Protein AF-A0A381ZYU7-F1 (afdb_monomer_lite)

Organism: NCBI:txid408172

InterPro domains:
  IPR036526 Carbon-nitrogen hydrolase superfamily [G3DSA:3.60.110.10] (1-66)

Radius of gyration: 19.58 Å; chains: 1; bounding box: 45×29×43 Å

pLDDT: mean 90.4, std 8.83, range [48.09, 97.88]

Structure (mmCIF, N/CA/C/O backbone):
data_AF-A0A381ZYU7-F1
#
_entry.id   AF-A0A381ZYU7-F1
#
loop_
_atom_site.group_PDB
_atom_site.id
_atom_site.type_symbol
_atom_site.label_atom_id
_atom_site.label_alt_id
_atom_site.label_comp_id
_atom_site.label_asym_id
_atom_site.label_entity_id
_atom_site.label_seq_id
_atom_site.pdbx_PDB_ins_code
_atom_site.Cartn_x
_atom_site.Cartn_y
_atom_site.Cartn_z
_atom_site.occupancy
_atom_site.B_iso_or_equiv
_atom_site.auth_seq_id
_atom_site.auth_comp_id
_atom_site.auth_asym_id
_atom_site.auth_atom_id
_atom_site.pdbx_PDB_model_num
ATOM 1 N N . ASN A 1 1 ? -3.930 -2.534 -17.397 1.00 87.50 1 ASN A N 1
ATOM 2 C CA . ASN A 1 1 ? -3.011 -1.506 -16.873 1.00 87.50 1 ASN A CA 1
ATOM 3 C C . ASN A 1 1 ? -2.398 -2.056 -15.595 1.00 87.50 1 ASN A C 1
ATOM 5 O O . ASN A 1 1 ? -3.147 -2.593 -14.785 1.00 87.50 1 ASN A O 1
ATOM 9 N N . ALA A 1 2 ? -1.076 -1.985 -15.462 1.00 96.25 2 ALA A N 1
ATOM 10 C CA . ALA A 1 2 ? -0.353 -2.316 -14.236 1.00 96.25 2 ALA A CA 1
ATOM 11 C C . ALA A 1 2 ? 0.744 -1.269 -13.987 1.00 96.25 2 ALA A C 1
ATOM 13 O O . ALA A 1 2 ? 1.302 -0.746 -14.952 1.00 96.25 2 ALA A O 1
ATOM 14 N N . MET A 1 3 ? 1.050 -0.987 -12.717 1.00 97.62 3 MET A N 1
ATOM 15 C CA . MET A 1 3 ? 2.077 -0.025 -12.294 1.00 97.62 3 MET A CA 1
ATOM 16 C C . MET A 1 3 ? 2.795 -0.518 -11.032 1.00 97.62 3 MET A C 1
ATOM 18 O O . MET A 1 3 ? 2.172 -1.149 -10.176 1.00 97.62 3 MET A O 1
ATOM 22 N N . ILE A 1 4 ? 4.080 -0.194 -10.903 1.00 97.38 4 ILE A N 1
ATOM 23 C CA . ILE A 1 4 ? 4.877 -0.344 -9.681 1.00 97.38 4 ILE A CA 1
ATOM 24 C C . ILE A 1 4 ? 5.313 1.051 -9.238 1.00 97.38 4 ILE A C 1
ATOM 26 O O . ILE A 1 4 ? 5.870 1.798 -10.042 1.00 97.38 4 ILE A O 1
ATOM 30 N N . PHE A 1 5 ? 5.082 1.380 -7.967 1.00 94.75 5 PHE A N 1
ATOM 31 C CA . PHE A 1 5 ? 5.479 2.653 -7.366 1.00 94.75 5 PHE A CA 1
ATOM 32 C C . PHE A 1 5 ? 6.551 2.456 -6.297 1.00 94.75 5 PHE A C 1
ATOM 34 O O . PHE A 1 5 ? 6.557 1.432 -5.608 1.00 94.75 5 PHE A O 1
ATOM 41 N N . ASN A 1 6 ? 7.402 3.460 -6.103 1.00 92.00 6 ASN A N 1
ATOM 42 C CA . ASN A 1 6 ? 8.266 3.531 -4.926 1.00 92.00 6 ASN A CA 1
ATOM 43 C C . ASN A 1 6 ? 7.516 4.118 -3.702 1.00 92.00 6 ASN A C 1
ATOM 45 O O . ASN A 1 6 ? 6.389 4.609 -3.834 1.00 92.00 6 ASN A O 1
ATOM 49 N N . PRO A 1 7 ? 8.117 4.116 -2.495 1.00 90.62 7 PRO A N 1
ATOM 50 C CA . PRO A 1 7 ? 7.488 4.658 -1.283 1.00 90.62 7 PRO A CA 1
ATOM 51 C C . PRO A 1 7 ? 7.159 6.163 -1.311 1.00 90.62 7 PRO A C 1
ATOM 53 O O . PRO A 1 7 ? 6.471 6.644 -0.408 1.00 90.62 7 PRO A O 1
ATOM 56 N N . TYR A 1 8 ? 7.646 6.905 -2.309 1.00 90.56 8 TYR A N 1
ATOM 57 C CA . TYR A 1 8 ? 7.354 8.326 -2.525 1.00 90.56 8 TYR A CA 1
ATOM 58 C C . TYR A 1 8 ? 6.246 8.559 -3.565 1.00 90.56 8 TYR A C 1
ATOM 60 O O . TYR A 1 8 ? 5.824 9.698 -3.757 1.00 90.56 8 TYR A O 1
ATOM 68 N N . GLY A 1 9 ? 5.723 7.494 -4.182 1.00 90.56 9 GLY A N 1
ATOM 69 C CA . GLY A 1 9 ? 4.658 7.562 -5.184 1.00 90.56 9 GLY A CA 1
ATOM 70 C C . GLY A 1 9 ? 5.150 7.764 -6.618 1.00 90.56 9 GLY A C 1
ATOM 71 O O . GLY A 1 9 ? 4.336 8.031 -7.498 1.00 90.56 9 GLY A O 1
ATOM 72 N N . GLU A 1 10 ? 6.450 7.630 -6.877 1.00 93.56 10 GLU A N 1
ATOM 73 C CA . GLU A 1 10 ? 7.012 7.689 -8.229 1.00 93.56 10 GLU A CA 1
ATOM 74 C C . GLU A 1 10 ? 6.764 6.366 -8.963 1.00 93.56 10 GLU A C 1
ATOM 76 O O . GLU A 1 10 ? 6.898 5.295 -8.370 1.00 93.56 10 GLU A O 1
ATOM 81 N N . ILE A 1 11 ? 6.411 6.430 -10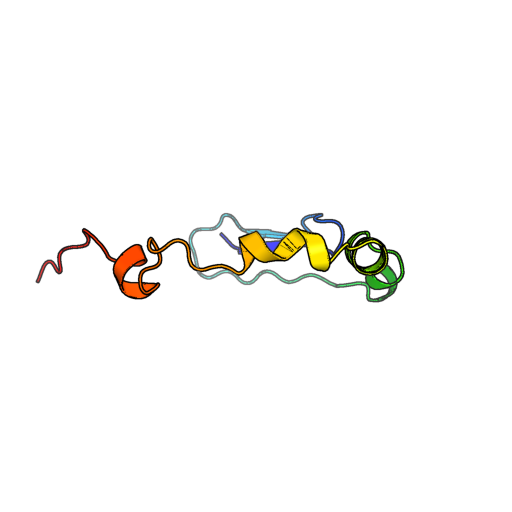.250 1.00 96.50 11 ILE A N 1
ATOM 82 C CA . ILE A 1 11 ? 6.205 5.245 -11.095 1.00 96.50 11 ILE A CA 1
ATOM 83 C C . ILE A 1 11 ? 7.571 4.693 -11.508 1.00 96.50 11 ILE A C 1
ATOM 85 O O . ILE A 1 11 ? 8.313 5.355 -12.229 1.00 96.50 11 ILE A O 1
ATOM 89 N N . LEU A 1 12 ? 7.883 3.467 -11.092 1.00 96.75 12 LEU A N 1
ATOM 90 C CA . LEU A 1 12 ? 9.114 2.765 -11.468 1.00 96.75 12 LEU A CA 1
ATOM 91 C C . LEU A 1 12 ? 8.952 1.946 -12.751 1.00 96.75 12 LEU A C 1
ATOM 93 O O . LEU A 1 12 ? 9.877 1.827 -13.548 1.00 96.75 12 LEU A O 1
ATOM 97 N N . ALA A 1 13 ? 7.768 1.370 -12.949 1.00 97.88 13 ALA A N 1
ATOM 98 C CA . ALA A 1 13 ? 7.413 0.647 -14.160 1.00 97.88 13 ALA A CA 1
ATOM 99 C C . ALA A 1 13 ? 5.901 0.703 -14.359 1.00 97.88 13 ALA A C 1
ATOM 101 O O . ALA A 1 13 ? 5.141 0.575 -13.400 1.00 97.88 13 ALA A O 1
ATOM 102 N N . GLU A 1 14 ? 5.451 0.841 -15.602 1.00 97.56 14 GLU A N 1
ATOM 103 C CA . GLU A 1 14 ? 4.031 0.784 -15.929 1.00 97.56 14 GLU A CA 1
ATOM 104 C C . GLU A 1 14 ? 3.766 0.148 -17.289 1.00 97.56 14 GLU A C 1
ATOM 106 O O . GLU A 1 14 ? 4.629 0.058 -18.167 1.00 97.56 14 GLU A O 1
ATOM 111 N N . THR A 1 15 ? 2.528 -0.297 -17.480 1.00 97.00 15 THR A N 1
ATOM 112 C CA . THR A 1 15 ? 2.042 -0.676 -18.794 1.00 97.00 15 THR A CA 1
ATOM 113 C C . THR A 1 15 ? 0.579 -0.312 -19.005 1.00 97.00 15 THR A C 1
ATOM 115 O O . THR A 1 15 ? -0.301 -0.606 -18.193 1.00 97.00 15 THR A O 1
ATOM 118 N N . TRP A 1 16 ? 0.316 0.281 -20.166 1.00 95.44 16 TRP A N 1
ATOM 119 C CA . TRP A 1 16 ? -1.017 0.534 -20.707 1.00 95.44 16 TRP A CA 1
ATOM 120 C C . TRP A 1 16 ? -1.488 -0.576 -21.659 1.00 95.44 16 TRP A C 1
ATOM 122 O O . TRP A 1 16 ? -2.626 -0.541 -22.121 1.00 95.44 16 TRP A O 1
ATOM 132 N N . VAL A 1 17 ? -0.629 -1.558 -21.958 1.00 95.81 17 VAL A N 1
ATOM 133 C CA . VAL A 1 17 ? -0.906 -2.603 -22.948 1.00 95.81 17 VAL A CA 1
ATOM 134 C C . VAL A 1 17 ? -2.093 -3.455 -22.492 1.00 95.81 17 VAL A C 1
ATOM 136 O O . VAL A 1 17 ? -2.130 -3.944 -21.363 1.00 95.81 17 VAL A O 1
ATOM 139 N N . ALA A 1 18 ? -3.064 -3.639 -23.387 1.00 93.56 18 ALA A N 1
ATOM 140 C CA . ALA A 1 18 ? -4.234 -4.492 -23.186 1.00 93.56 18 ALA A CA 1
ATOM 141 C C . ALA A 1 18 ? -3.943 -5.947 -23.608 1.00 93.56 18 ALA A C 1
ATOM 143 O O . ALA A 1 18 ? -4.645 -6.518 -24.437 1.00 93.56 18 ALA A O 1
ATOM 144 N N . ALA A 1 19 ? -2.864 -6.520 -23.079 1.00 94.38 19 ALA A N 1
ATOM 145 C CA . ALA A 1 19 ? -2.431 -7.891 -23.335 1.00 94.38 19 ALA A CA 1
ATOM 146 C C . ALA A 1 19 ? -1.718 -8.451 -22.097 1.00 94.38 19 ALA A C 1
ATOM 148 O O . ALA A 1 19 ? -1.484 -7.721 -21.130 1.00 94.38 19 ALA A O 1
ATOM 149 N N . ASP A 1 20 ? -1.364 -9.734 -22.139 1.00 94.56 20 ASP A N 1
ATOM 150 C CA . ASP A 1 20 ? -0.547 -10.349 -21.098 1.00 94.56 20 ASP A CA 1
ATOM 151 C C . ASP A 1 20 ? 0.873 -9.768 -21.142 1.00 94.56 20 ASP A C 1
ATOM 153 O O . ASP A 1 20 ? 1.618 -9.953 -22.109 1.00 94.56 20 ASP A O 1
ATOM 157 N N . LYS A 1 21 ? 1.208 -8.967 -20.129 1.00 95.88 21 LYS A N 1
ATOM 158 C CA . LYS A 1 21 ? 2.480 -8.255 -20.046 1.00 95.88 21 LYS A CA 1
ATOM 159 C C . LYS A 1 21 ? 2.935 -8.141 -18.601 1.00 95.88 21 LYS A C 1
ATOM 161 O O . LYS A 1 21 ? 2.238 -7.587 -17.754 1.00 95.88 21 LYS A O 1
ATOM 166 N N . MET A 1 22 ? 4.158 -8.600 -18.361 1.00 96.56 22 MET A N 1
ATOM 167 C CA . MET A 1 22 ? 4.844 -8.466 -17.084 1.00 96.56 22 MET A CA 1
ATOM 168 C C . MET A 1 22 ? 5.640 -7.156 -17.041 1.00 96.56 22 MET A C 1
ATOM 170 O O . MET A 1 22 ? 6.315 -6.796 -18.006 1.00 96.56 22 MET A O 1
ATOM 174 N N . ILE A 1 23 ? 5.562 -6.456 -15.911 1.00 97.62 23 ILE A N 1
ATOM 175 C CA . ILE A 1 23 ? 6.416 -5.313 -15.576 1.00 97.62 23 ILE A CA 1
ATOM 176 C C . ILE A 1 23 ? 7.261 -5.677 -14.354 1.00 97.62 23 ILE A C 1
ATOM 178 O O . ILE A 1 23 ? 6.795 -6.400 -13.475 1.00 97.62 23 ILE A O 1
ATOM 182 N N . ILE A 1 24 ? 8.506 -5.208 -14.323 1.00 97.62 24 ILE A N 1
ATOM 183 C CA . ILE A 1 24 ? 9.490 -5.489 -13.271 1.00 97.62 24 ILE A CA 1
ATOM 184 C C . ILE A 1 24 ? 10.160 -4.162 -12.913 1.00 97.62 24 ILE A C 1
ATOM 186 O O . ILE A 1 24 ? 10.369 -3.330 -13.794 1.00 97.62 24 ILE A O 1
ATOM 190 N N . ALA A 1 25 ? 10.484 -3.967 -11.638 1.00 97.44 25 ALA A N 1
ATOM 191 C CA . ALA A 1 25 ? 11.254 -2.829 -11.154 1.00 97.44 25 ALA A CA 1
ATOM 192 C C . ALA A 1 25 ? 12.208 -3.273 -10.040 1.00 97.44 25 ALA A C 1
ATOM 194 O O . ALA A 1 25 ? 11.903 -4.209 -9.297 1.00 97.44 25 ALA A O 1
ATOM 195 N N . GLU A 1 26 ? 13.337 -2.581 -9.914 1.00 95.44 26 GLU A N 1
ATOM 196 C CA . GLU A 1 26 ? 14.244 -2.713 -8.774 1.00 95.44 26 GLU A CA 1
ATOM 197 C C . GLU A 1 26 ? 13.812 -1.758 -7.658 1.00 95.44 26 GLU A C 1
ATOM 199 O O . GLU A 1 26 ? 13.387 -0.631 -7.915 1.00 95.44 26 GLU A O 1
ATOM 204 N N . LEU A 1 27 ? 13.883 -2.225 -6.411 1.00 92.19 27 LEU A N 1
ATOM 205 C CA . LEU A 1 27 ? 13.486 -1.457 -5.235 1.00 92.19 27 LEU A CA 1
ATOM 206 C C . LEU A 1 27 ? 14.677 -1.280 -4.300 1.00 92.19 27 LEU A C 1
ATOM 208 O O . LEU A 1 27 ? 15.289 -2.251 -3.857 1.00 92.19 27 LEU A O 1
ATOM 212 N N . GLU A 1 28 ? 14.945 -0.031 -3.943 1.00 91.00 28 GLU A N 1
ATOM 213 C CA . GLU A 1 28 ? 15.983 0.334 -2.987 1.00 91.00 28 GLU A CA 1
ATOM 214 C C . GLU A 1 28 ? 15.404 0.368 -1.568 1.00 91.00 28 GLU A C 1
ATOM 216 O O . GLU A 1 28 ? 14.624 1.255 -1.212 1.00 91.00 28 GLU A O 1
ATOM 221 N N . ALA A 1 29 ? 15.795 -0.591 -0.725 1.00 89.62 29 ALA A N 1
ATOM 222 C CA . ALA A 1 29 ? 15.300 -0.682 0.653 1.00 89.62 29 ALA A CA 1
ATOM 223 C C . ALA A 1 29 ? 15.619 0.572 1.493 1.00 89.62 29 ALA A C 1
ATOM 225 O O . ALA A 1 29 ? 14.844 0.943 2.375 1.00 89.62 29 ALA A O 1
ATOM 226 N N . GLU A 1 30 ? 16.721 1.260 1.186 1.00 89.94 30 GLU A N 1
ATOM 227 C CA . GLU A 1 30 ? 17.159 2.493 1.853 1.00 89.94 30 GLU A CA 1
ATOM 228 C C . GLU A 1 30 ? 16.122 3.623 1.756 1.00 89.94 30 GLU A C 1
ATOM 230 O O . GLU A 1 30 ? 16.023 4.467 2.654 1.00 89.94 30 GLU A O 1
ATOM 235 N N . GLN A 1 31 ? 15.265 3.603 0.730 1.00 88.00 31 GLN A N 1
ATOM 236 C CA . GLN A 1 31 ? 14.187 4.579 0.572 1.00 88.00 31 GLN A CA 1
ATOM 237 C C . GLN A 1 31 ? 13.123 4.475 1.675 1.00 88.00 31 GLN A C 1
ATOM 239 O O . GLN A 1 31 ? 12.384 5.434 1.902 1.00 88.00 31 GLN A O 1
ATOM 244 N N . LEU A 1 32 ? 13.050 3.360 2.412 1.00 84.69 32 LEU A N 1
ATOM 245 C CA . LEU A 1 32 ? 12.116 3.196 3.530 1.00 84.69 32 LEU A CA 1
ATOM 246 C C . LEU A 1 32 ? 12.510 3.999 4.774 1.00 84.69 32 LEU A C 1
ATOM 248 O O . LEU A 1 32 ? 11.640 4.359 5.566 1.00 84.69 32 LEU A O 1
ATOM 252 N N . THR A 1 33 ? 13.795 4.302 4.941 1.00 80.69 33 THR A N 1
ATOM 253 C CA . THR A 1 33 ? 14.353 4.827 6.197 1.00 80.69 33 THR A CA 1
ATOM 254 C C . THR A 1 33 ? 13.807 6.208 6.569 1.00 80.69 33 THR A C 1
ATOM 256 O O . THR A 1 33 ? 13.592 6.494 7.744 1.00 80.69 33 THR A O 1
ATOM 259 N N . MET A 1 34 ? 13.545 7.059 5.572 1.00 77.38 34 MET A N 1
ATOM 260 C CA . MET A 1 34 ? 13.080 8.442 5.762 1.00 77.38 34 MET A CA 1
ATOM 261 C C . MET A 1 34 ? 11.799 8.765 4.990 1.00 77.38 34 MET A C 1
ATOM 263 O O . MET A 1 34 ? 11.444 9.940 4.849 1.00 77.38 34 MET A O 1
ATOM 267 N N . ASN A 1 35 ? 11.080 7.745 4.509 1.00 82.06 35 ASN A N 1
ATOM 268 C CA . ASN A 1 35 ? 9.869 8.005 3.746 1.00 82.06 35 ASN A CA 1
ATOM 269 C C . ASN A 1 35 ? 8.804 8.710 4.598 1.00 82.06 35 ASN A C 1
ATOM 271 O O . ASN A 1 35 ? 8.729 8.599 5.829 1.00 82.06 35 ASN A O 1
ATOM 275 N N . VAL A 1 36 ? 7.958 9.465 3.903 1.00 80.69 36 VAL A N 1
ATOM 276 C CA . VAL A 1 36 ? 6.894 10.252 4.526 1.00 80.69 36 VAL A CA 1
ATOM 277 C C . VAL A 1 36 ? 5.953 9.376 5.354 1.00 80.69 36 VAL A C 1
ATOM 279 O O . VAL A 1 36 ? 5.555 9.788 6.439 1.00 80.69 36 VAL A O 1
ATOM 282 N N . GLY A 1 37 ? 5.656 8.151 4.911 1.00 85.50 37 GLY A N 1
ATOM 283 C CA . GLY A 1 37 ? 4.780 7.219 5.624 1.00 85.50 37 GLY A CA 1
ATOM 284 C C . GLY A 1 37 ? 5.267 6.905 7.040 1.00 85.50 37 GLY A C 1
ATOM 285 O O . GLY A 1 37 ? 4.508 7.056 8.000 1.00 85.50 37 GLY A O 1
ATOM 286 N N . MET A 1 38 ? 6.545 6.551 7.190 1.00 85.50 38 MET A N 1
ATOM 287 C CA . MET A 1 38 ? 7.172 6.262 8.485 1.00 85.50 38 MET A CA 1
ATOM 288 C C . MET A 1 38 ? 7.166 7.483 9.405 1.00 85.50 38 MET A C 1
ATOM 290 O O . MET A 1 38 ? 6.863 7.365 10.594 1.00 85.50 38 MET A O 1
ATOM 294 N N . ARG A 1 39 ? 7.424 8.675 8.856 1.00 86.88 39 ARG A N 1
ATOM 295 C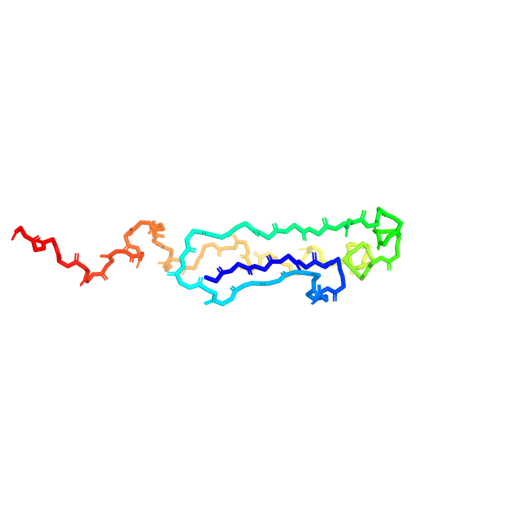 CA . ARG A 1 39 ? 7.363 9.929 9.623 1.00 86.88 39 ARG A CA 1
ATOM 296 C C . ARG A 1 39 ? 5.945 10.243 10.094 1.00 86.88 39 ARG A C 1
ATOM 298 O O . ARG A 1 39 ? 5.757 10.646 11.240 1.00 86.88 39 ARG A O 1
ATOM 305 N N . TRP A 1 40 ? 4.941 10.029 9.246 1.00 89.94 40 TRP A N 1
ATOM 306 C CA . TRP A 1 40 ? 3.548 10.285 9.605 1.00 89.94 40 TRP A CA 1
ATOM 307 C C . TRP A 1 40 ? 3.028 9.310 10.653 1.00 89.94 40 TRP A C 1
ATOM 309 O O . TRP A 1 40 ? 2.253 9.734 11.502 1.00 89.94 40 TRP A O 1
ATOM 319 N N . ILE A 1 41 ? 3.485 8.051 10.676 1.00 90.75 41 ILE A N 1
ATOM 320 C CA . ILE A 1 41 ? 3.120 7.099 11.741 1.00 90.75 41 ILE A CA 1
ATOM 321 C C . ILE A 1 41 ? 3.416 7.679 13.131 1.00 90.75 41 ILE A C 1
ATOM 323 O O . ILE A 1 41 ? 2.573 7.558 14.019 1.00 90.75 41 ILE A O 1
ATOM 327 N N . GLN A 1 42 ? 4.557 8.351 13.304 1.00 90.56 42 GLN A N 1
ATOM 328 C CA . GLN A 1 42 ? 4.972 8.926 14.589 1.00 90.56 42 GLN A CA 1
ATOM 329 C C . GLN A 1 42 ? 4.100 10.106 15.040 1.00 90.56 42 GLN A C 1
ATOM 331 O O . GLN A 1 42 ? 3.950 10.339 16.235 1.00 90.56 42 GLN A O 1
ATOM 336 N N . THR A 1 43 ? 3.520 10.857 14.103 1.00 93.31 43 THR A N 1
ATOM 337 C CA . THR A 1 43 ? 2.737 12.070 14.396 1.00 93.31 43 THR A CA 1
ATOM 338 C C . THR A 1 43 ? 1.226 11.839 14.374 1.00 93.31 43 THR A C 1
ATOM 340 O O . THR A 1 43 ? 0.449 12.773 14.608 1.00 93.31 43 THR A O 1
ATOM 343 N N . ARG A 1 44 ? 0.782 10.601 14.114 1.00 93.69 44 ARG A N 1
ATOM 344 C CA . ARG A 1 44 ? -0.636 10.221 14.126 1.00 93.69 44 ARG A CA 1
ATOM 345 C C . ARG A 1 44 ? -1.286 10.565 15.464 1.00 93.69 44 ARG A C 1
ATOM 347 O O . ARG A 1 44 ? -0.682 10.458 16.526 1.00 93.69 44 ARG A O 1
ATOM 354 N N . ARG A 1 45 ? -2.579 10.898 15.408 1.00 94.94 45 ARG A N 1
ATOM 355 C CA . ARG A 1 45 ? -3.440 11.113 16.582 1.00 94.94 45 ARG A CA 1
ATOM 356 C C . ARG A 1 45 ? -4.573 10.082 16.581 1.00 94.94 45 ARG A C 1
ATOM 358 O O . ARG A 1 45 ? -5.669 10.399 16.117 1.00 94.94 45 ARG A O 1
ATOM 365 N N . PRO A 1 46 ? -4.323 8.835 17.035 1.00 94.25 46 PRO A N 1
ATOM 366 C CA . PRO A 1 46 ? -5.283 7.735 16.910 1.00 94.25 46 PRO A CA 1
ATOM 367 C C . PRO A 1 46 ? -6.654 8.028 17.520 1.00 94.25 46 PRO A C 1
ATOM 369 O O . PRO A 1 46 ? -7.676 7.618 16.976 1.00 94.25 46 PRO A O 1
ATOM 372 N N . ASN A 1 47 ? -6.684 8.800 18.605 1.00 95.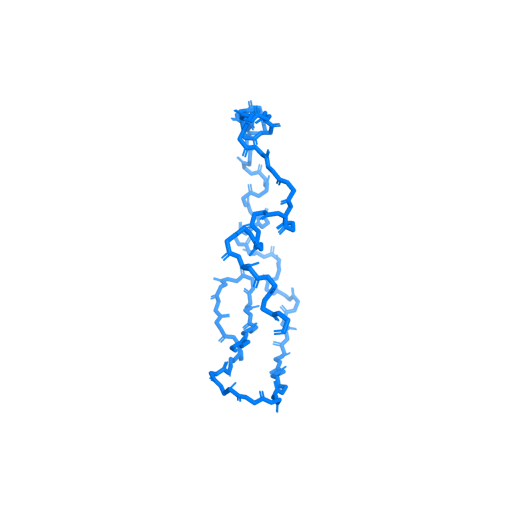38 47 ASN A N 1
ATOM 373 C CA . ASN A 1 47 ? -7.903 9.230 19.284 1.00 95.38 47 ASN A CA 1
ATOM 374 C C . ASN A 1 47 ? -8.853 10.056 18.393 1.00 95.38 47 ASN A C 1
ATOM 376 O O . ASN A 1 47 ? -10.047 10.099 18.672 1.00 95.38 47 ASN A O 1
ATOM 380 N N . LEU A 1 48 ? -8.362 10.679 17.316 1.00 96.00 48 LEU A N 1
ATOM 381 C CA . LEU A 1 48 ? -9.194 11.427 16.365 1.00 96.00 48 LEU A CA 1
ATOM 382 C C . LEU A 1 48 ? -9.820 10.544 15.274 1.00 96.00 48 LEU A C 1
ATOM 384 O O . LEU A 1 48 ? -10.731 10.986 14.580 1.00 96.00 48 LEU A O 1
ATOM 388 N N . TYR A 1 49 ? -9.364 9.300 15.106 1.00 95.44 49 TYR A N 1
ATOM 389 C CA . TYR A 1 49 ? -9.810 8.429 14.010 1.00 95.44 49 TYR A CA 1
ATOM 390 C C . TYR A 1 49 ? -11.032 7.579 14.353 1.00 95.44 49 TYR A C 1
ATOM 392 O O . TYR A 1 49 ? -11.498 6.826 13.503 1.00 95.44 49 TYR A O 1
ATOM 400 N N . GLY A 1 50 ? -11.583 7.704 15.566 1.00 95.75 50 GLY A N 1
ATOM 401 C CA . GLY A 1 50 ? -12.689 6.863 16.029 1.00 95.75 50 GLY A CA 1
ATOM 402 C C . GLY A 1 50 ? -13.879 6.837 15.066 1.00 95.75 50 GLY A C 1
ATOM 403 O O . GLY A 1 50 ? -14.426 5.774 14.804 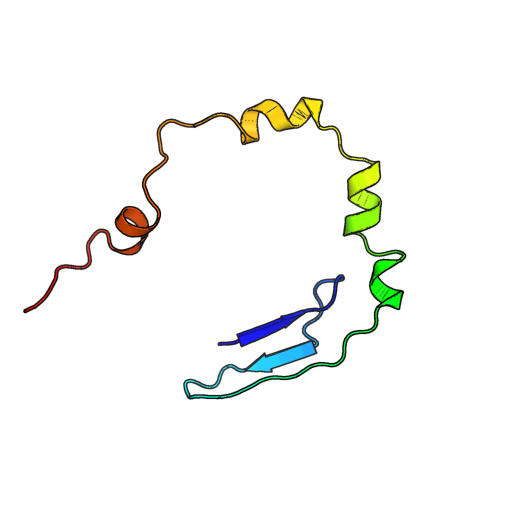1.00 95.75 50 GLY A O 1
ATOM 404 N N . SER A 1 51 ? -14.243 7.979 14.477 1.00 94.94 51 SER A N 1
ATOM 405 C CA . SER A 1 51 ? -15.351 8.055 13.516 1.00 94.94 51 SER A CA 1
ATOM 406 C C . SER A 1 51 ? -15.091 7.305 12.206 1.00 94.94 51 SER A C 1
ATOM 408 O O . SER A 1 51 ? -16.047 6.828 11.610 1.00 94.94 51 SER A O 1
ATOM 410 N N . LEU A 1 52 ? -13.832 7.158 11.772 1.00 94.19 52 LEU A N 1
ATOM 411 C CA . LEU A 1 52 ? -13.478 6.418 10.549 1.00 94.19 52 LEU A CA 1
ATOM 412 C C . LEU A 1 52 ? -13.685 4.906 10.700 1.00 94.19 52 LEU A C 1
ATOM 414 O O . LEU A 1 52 ? -13.879 4.214 9.708 1.00 94.19 52 LEU A O 1
ATOM 418 N N . ALA A 1 53 ? -13.622 4.398 11.931 1.00 92.12 53 ALA A N 1
ATOM 419 C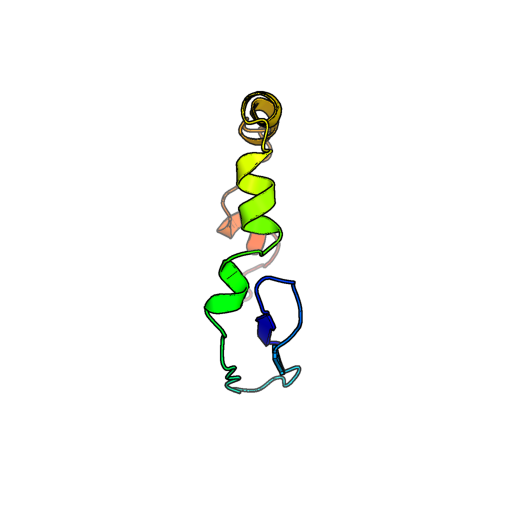 CA . ALA A 1 53 ? -13.797 2.981 12.236 1.00 92.12 53 ALA A CA 1
ATOM 420 C C . ALA A 1 53 ? -15.246 2.618 12.605 1.00 92.12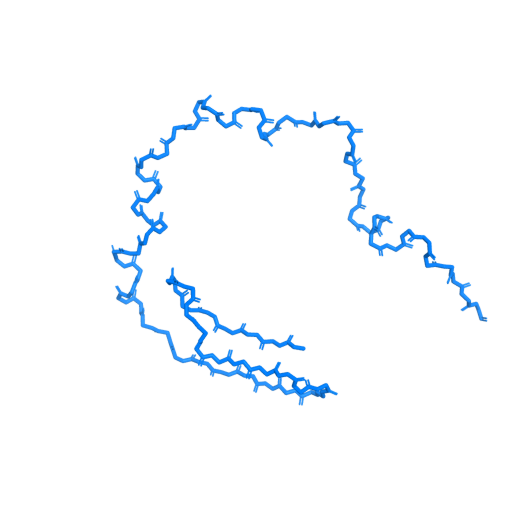 53 ALA A C 1
ATOM 422 O O . ALA A 1 53 ? -15.543 1.448 12.843 1.00 92.12 53 ALA A O 1
ATOM 423 N N . LYS A 1 54 ? -16.150 3.602 12.691 1.00 95.56 54 LYS A N 1
ATOM 424 C CA . LYS A 1 54 ? -17.562 3.352 12.984 1.00 95.56 54 LYS A CA 1
ATOM 425 C C . LYS A 1 54 ? -18.284 2.917 11.707 1.00 95.56 54 LYS A C 1
ATOM 427 O O . LYS A 1 54 ? -18.188 3.632 10.710 1.00 95.56 54 LYS A O 1
ATOM 432 N N . PRO A 1 55 ? -19.051 1.814 11.744 1.00 94.62 55 PRO A N 1
ATOM 433 C CA . PRO A 1 55 ? -19.972 1.486 10.669 1.00 94.62 55 PRO A CA 1
ATOM 434 C C . PRO A 1 55 ? -20.929 2.649 10.413 1.00 94.62 55 PRO A C 1
ATOM 436 O O . PRO A 1 55 ? -21.478 3.249 11.340 1.00 94.62 55 PRO A O 1
ATOM 439 N N . THR A 1 56 ? -21.121 2.960 9.144 1.00 94.94 56 THR A N 1
ATOM 440 C CA . THR A 1 56 ? -22.021 4.004 8.656 1.00 94.94 56 THR A CA 1
ATOM 441 C C . THR A 1 56 ? -23.438 3.484 8.416 1.00 94.94 56 THR A C 1
ATOM 443 O O . THR A 1 56 ? -24.354 4.284 8.229 1.00 94.94 56 THR A O 1
ATOM 446 N N . GLY A 1 57 ? -23.626 2.161 8.393 1.00 94.75 57 GLY A N 1
ATOM 447 C CA . GLY A 1 57 ? -24.871 1.496 8.005 1.00 94.75 57 GLY A CA 1
ATOM 448 C C . GLY A 1 57 ? -25.070 1.418 6.489 1.00 94.75 57 GLY A C 1
ATOM 449 O O . GLY A 1 57 ? -26.114 0.958 6.034 1.00 94.75 57 GLY A O 1
ATOM 450 N N . ARG A 1 58 ? -24.095 1.886 5.700 1.00 92.12 58 ARG A N 1
ATOM 451 C CA . ARG A 1 58 ? -24.106 1.856 4.225 1.00 92.12 58 ARG A CA 1
ATOM 452 C C . ARG A 1 58 ? -23.231 0.742 3.659 1.00 92.12 58 ARG A C 1
ATOM 454 O O . ARG A 1 58 ? -23.132 0.599 2.442 1.00 92.12 58 ARG A O 1
ATOM 461 N N . GLU A 1 59 ? -22.555 0.001 4.526 1.00 93.12 59 GLU A N 1
ATOM 462 C CA . GLU A 1 59 ? -21.688 -1.099 4.146 1.00 93.12 59 GLU A CA 1
ATOM 463 C C . GLU A 1 59 ? -22.497 -2.206 3.460 1.00 93.12 59 GLU A C 1
ATOM 465 O O . GLU A 1 59 ? -23.606 -2.551 3.860 1.00 93.12 59 GLU A O 1
ATOM 470 N N . MET A 1 60 ? -21.914 -2.779 2.415 1.00 93.50 60 MET A N 1
ATOM 471 C CA . MET A 1 60 ? -22.440 -3.920 1.674 1.00 93.50 60 MET A CA 1
ATOM 472 C C . MET A 1 60 ? -21.262 -4.835 1.343 1.00 93.50 60 MET A C 1
ATOM 474 O O . MET A 1 60 ? -20.117 -4.376 1.284 1.00 93.50 60 MET A O 1
ATOM 478 N N . ASP A 1 61 ? -21.513 -6.124 1.117 1.00 93.56 61 ASP A N 1
ATOM 479 C CA . ASP A 1 61 ? -20.428 -7.032 0.760 1.00 93.56 61 ASP A CA 1
ATOM 480 C C . ASP A 1 61 ? -19.795 -6.632 -0.583 1.00 93.56 61 ASP A C 1
ATOM 482 O O . ASP A 1 61 ? -20.459 -6.186 -1.526 1.00 93.56 61 ASP A O 1
ATOM 486 N N . THR A 1 62 ? -18.474 -6.799 -0.670 1.00 92.62 62 THR A N 1
ATOM 487 C CA . THR A 1 62 ? -17.677 -6.344 -1.815 1.00 92.62 62 THR A CA 1
ATOM 488 C C . THR A 1 62 ? -18.164 -6.942 -3.131 1.00 92.62 62 THR A C 1
ATOM 490 O O . THR A 1 62 ? -18.105 -6.281 -4.168 1.00 92.62 62 THR A O 1
ATOM 493 N N . ARG A 1 63 ? -18.657 -8.187 -3.109 1.00 90.50 63 ARG A N 1
ATOM 494 C CA . ARG A 1 63 ? -19.150 -8.863 -4.308 1.00 90.50 63 ARG A CA 1
ATOM 495 C C . ARG A 1 63 ? -20.456 -8.228 -4.772 1.00 90.50 63 ARG A C 1
ATOM 497 O O . ARG A 1 63 ? -20.541 -7.858 -5.939 1.00 90.50 63 ARG A O 1
ATOM 504 N N . THR A 1 64 ? -21.432 -8.041 -3.893 1.00 92.38 64 THR A N 1
ATOM 505 C CA . THR A 1 64 ? -22.695 -7.396 -4.265 1.00 92.38 64 THR A CA 1
ATOM 506 C C . THR A 1 64 ? -22.462 -5.999 -4.805 1.00 92.38 64 THR A C 1
ATOM 508 O O . THR A 1 64 ? -22.970 -5.702 -5.877 1.00 92.38 64 THR A O 1
ATOM 511 N N . VAL A 1 65 ? -21.656 -5.158 -4.148 1.00 93.12 65 VAL A N 1
ATOM 512 C CA . VAL A 1 65 ? -21.371 -3.800 -4.660 1.00 93.12 65 VAL A CA 1
ATOM 513 C C . VAL A 1 65 ? -20.733 -3.848 -6.047 1.00 93.12 65 VAL A C 1
ATOM 515 O O . VAL A 1 65 ? -21.129 -3.090 -6.927 1.00 93.12 65 VAL A O 1
ATOM 518 N N . ARG A 1 66 ? -19.773 -4.754 -6.260 1.00 90.12 66 ARG A N 1
ATOM 519 C CA . ARG A 1 66 ? -19.030 -4.862 -7.521 1.00 90.12 66 ARG A CA 1
ATOM 520 C C . ARG A 1 66 ? -19.863 -5.405 -8.683 1.00 90.12 66 ARG A C 1
ATOM 522 O O . ARG A 1 66 ? -19.595 -5.036 -9.820 1.00 90.12 66 ARG A O 1
ATOM 529 N N . PHE A 1 67 ? -20.827 -6.285 -8.412 1.00 90.19 67 PHE A N 1
ATOM 530 C CA . PHE A 1 67 ? -21.634 -6.954 -9.442 1.00 90.19 67 PHE A CA 1
ATOM 531 C C . PHE A 1 67 ? -23.105 -6.512 -9.466 1.00 90.19 67 PHE A C 1
ATOM 533 O O . PHE A 1 67 ? -23.908 -7.077 -10.209 1.00 90.19 67 PHE A O 1
ATOM 540 N N . LYS A 1 68 ? -23.480 -5.494 -8.687 1.00 88.75 68 LYS A N 1
ATOM 541 C CA . LYS A 1 68 ? -24.823 -4.906 -8.718 1.00 88.75 68 LYS A CA 1
ATOM 542 C C . LYS A 1 68 ? -25.118 -4.364 -10.119 1.00 88.75 68 LYS A C 1
ATOM 544 O O . LYS A 1 68 ? -24.363 -3.550 -10.636 1.00 88.75 68 LYS A O 1
ATOM 549 N N . GLY A 1 69 ? -26.229 -4.796 -10.714 1.00 82.56 69 GLY A N 1
ATOM 550 C CA . GLY A 1 69 ? -26.646 -4.363 -12.054 1.00 82.56 69 GLY A CA 1
ATOM 551 C C . GLY A 1 69 ? -25.958 -5.091 -13.213 1.00 82.56 69 GLY A C 1
ATOM 552 O O . GLY A 1 69 ? -26.240 -4.777 -14.363 1.00 82.56 69 GLY A O 1
ATOM 553 N N . ILE A 1 70 ? -25.093 -6.072 -12.937 1.00 81.12 70 ILE A N 1
ATOM 554 C CA . ILE A 1 70 ? -24.597 -6.996 -13.959 1.00 81.12 70 ILE A CA 1
ATOM 555 C C . ILE A 1 70 ? -25.574 -8.173 -13.997 1.00 81.12 70 ILE A C 1
ATOM 557 O O . ILE A 1 70 ? -25.480 -9.096 -13.185 1.00 81.12 70 ILE A O 1
ATOM 561 N N . GLU A 1 71 ? -26.563 -8.114 -14.889 1.00 72.50 71 GLU A N 1
ATOM 562 C CA . GLU A 1 71 ? -27.430 -9.263 -15.154 1.00 72.50 71 GLU A CA 1
ATOM 563 C C . GLU A 1 71 ? -26.592 -10.408 -15.733 1.00 72.50 71 GLU A C 1
ATOM 565 O O . GLU A 1 71 ? -25.727 -10.202 -16.587 1.00 72.50 71 GLU A O 1
ATOM 570 N N . LYS A 1 72 ? -26.823 -11.632 -15.247 1.00 61.72 72 LYS A N 1
ATOM 571 C CA . LYS A 1 72 ? -26.278 -12.823 -15.895 1.00 61.72 72 LYS A CA 1
ATOM 572 C C . LYS A 1 72 ? -27.045 -13.026 -17.196 1.00 61.72 72 LYS A C 1
ATOM 574 O O . LYS A 1 72 ? -28.100 -13.653 -17.188 1.00 61.72 72 LYS A O 1
ATOM 579 N N . THR A 1 73 ? -26.528 -12.492 -18.292 1.00 57.59 73 THR A N 1
ATOM 580 C CA . THR A 1 73 ? -26.952 -12.922 -19.621 1.00 57.59 73 THR A CA 1
ATOM 581 C C . THR A 1 73 ? -26.501 -14.373 -19.780 1.00 57.59 73 THR A C 1
ATOM 583 O O . THR A 1 73 ? -25.298 -14.642 -19.792 1.00 57.59 73 THR A O 1
ATOM 586 N N . ASN A 1 74 ? -27.465 -15.299 -19.772 1.00 48.09 74 ASN A N 1
ATOM 587 C CA . ASN A 1 74 ? -27.260 -16.685 -20.200 1.00 48.09 74 ASN A CA 1
ATOM 588 C C . ASN A 1 74 ? -26.992 -16.734 -21.703 1.00 48.09 74 ASN A C 1
ATOM 590 O O . ASN A 1 74 ? -27.657 -15.962 -22.432 1.00 48.09 74 ASN A O 1
#

Sequence (74 aa):
NAMIFNPYGEILAETWVAADKMIIAELEAEQLTMNVGMRWIQTRRPNLYGSLAKPTGREMDTRTVRFKGIEKTN

Foldseek 3Di:
DDFDAALQGDTQWDDPDPDDDDIDGDYDPVCVPDRPVVVVVVVDDVVVCVVVPDDPVPDDDPVCVVCPPVDPPD

Secondary structure (DSSP, 8-state):
-EEEE-TTS-EEEEE--SSS--------GGGGTT-HHHHHHHH--GGG-GGGGS--S----HHHHHHTT-----